Protein AF-U6DU10-F1 (afdb_monomer_lite)

InterPro domains:
  IPR002738 RNase P subunit p30 [PF01876] (9-139)
  IPR002738 RNase P subunit p30 [PTHR13031] (4-139)
  IPR016195 Polymerase/histidinol phosphatase-like [SSF89550] (9-139)

Sequence (139 aa):
PIVQGKSRPIKVLTRLTIIVSDPSHCNVLRATSSRVRLYDIVAVFPKTEKLFHVACTHLDVDLVCITVTEKLPFYFKRPPINVAIDRGVGFELIYSPAIKDSTMRRYTISNALNLMQVCKGKNVILSSAAERPLEIRGP

Structure (mmCIF, N/CA/C/O backbone):
data_AF-U6DU10-F1
#
_entry.id   AF-U6DU10-F1
#
loop_
_atom_site.group_PDB
_atom_site.id
_atom_site.type_symbol
_atom_site.label_atom_id
_atom_site.label_alt_id
_atom_site.label_comp_id
_atom_site.label_asym_id
_atom_site.label_entity_id
_atom_site.label_seq_id
_atom_site.pdbx_PDB_ins_code
_atom_site.Cartn_x
_atom_site.Cartn_y
_atom_site.Cartn_z
_atom_site.occupancy
_atom_site.B_iso_or_equiv
_atom_site.auth_seq_id
_atom_site.auth_comp_id
_atom_site.auth_asym_id
_atom_site.auth_atom_id
_atom_site.pdbx_PDB_model_num
ATOM 1 N N . PRO A 1 1 ? -19.449 5.323 19.551 1.00 47.12 1 PRO A N 1
ATOM 2 C CA . PRO A 1 1 ? -19.639 6.595 18.811 1.00 47.12 1 PRO A CA 1
ATOM 3 C C . PRO A 1 1 ? -20.920 6.542 17.968 1.00 47.12 1 PRO A C 1
ATOM 5 O O . PRO A 1 1 ? -21.045 5.678 17.106 1.00 47.12 1 PRO A O 1
ATOM 8 N N . ILE A 1 2 ? -21.887 7.406 18.275 1.00 41.00 2 ILE A N 1
ATOM 9 C CA . ILE A 1 2 ? -23.155 7.507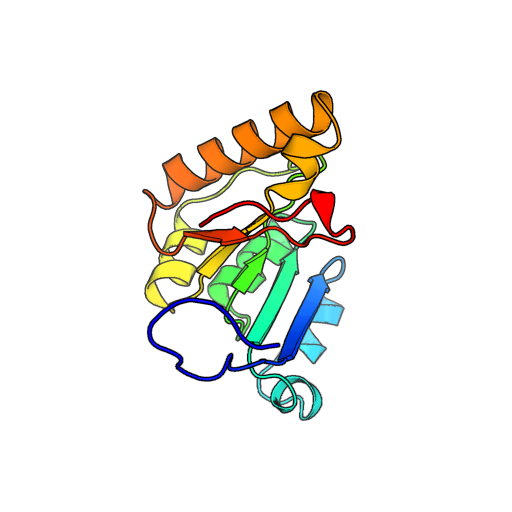 17.541 1.00 41.00 2 ILE A CA 1
ATOM 10 C C . ILE A 1 2 ? -22.892 8.383 16.310 1.00 41.00 2 ILE A C 1
ATOM 12 O O . ILE A 1 2 ? -22.471 9.527 16.458 1.00 41.00 2 ILE A O 1
ATOM 16 N N . VAL A 1 3 ? -23.081 7.836 15.109 1.00 55.75 3 VAL A N 1
ATOM 17 C CA . VAL A 1 3 ? -22.867 8.543 13.834 1.00 55.75 3 VAL A CA 1
ATOM 18 C C . VAL A 1 3 ? -24.231 8.916 13.254 1.00 55.75 3 VAL A C 1
ATOM 20 O O . VAL A 1 3 ? -25.140 8.088 13.238 1.00 55.75 3 VAL A O 1
ATOM 23 N N . GLN A 1 4 ? -24.400 10.163 12.806 1.00 52.84 4 GLN A N 1
ATOM 24 C CA . GLN A 1 4 ? -25.628 10.620 12.148 1.00 52.84 4 GLN A CA 1
ATOM 25 C C . GLN A 1 4 ? -25.781 9.957 10.765 1.00 52.84 4 GLN A C 1
ATOM 27 O O . GLN A 1 4 ? -24.915 10.097 9.907 1.00 52.84 4 GLN A O 1
ATOM 32 N N . GLY A 1 5 ? -26.897 9.247 10.558 1.00 64.62 5 GLY A N 1
ATOM 33 C CA . GLY A 1 5 ? -27.242 8.508 9.331 1.00 64.62 5 GLY A CA 1
ATOM 34 C C . GLY A 1 5 ? -27.605 7.049 9.637 1.00 64.62 5 GLY A C 1
ATOM 35 O O . GLY A 1 5 ? -27.014 6.479 10.544 1.00 64.62 5 GLY A O 1
ATOM 36 N N . LYS A 1 6 ? -28.608 6.471 8.937 1.00 59.56 6 LYS A N 1
ATOM 37 C CA . LYS A 1 6 ? -29.248 5.150 9.203 1.00 59.56 6 LYS A CA 1
ATOM 38 C C . LYS A 1 6 ? -28.285 4.152 9.879 1.00 59.56 6 LYS A C 1
ATOM 40 O O . LYS A 1 6 ? -27.467 3.512 9.222 1.00 59.56 6 LYS A O 1
ATOM 45 N N . SER A 1 7 ? -28.392 4.090 11.210 1.00 64.38 7 SER A N 1
ATOM 46 C CA . SER A 1 7 ? -27.330 3.672 12.133 1.00 64.38 7 SER A CA 1
ATOM 47 C C . SER A 1 7 ? -27.120 2.160 12.118 1.00 64.38 7 SER A C 1
ATOM 49 O O . SER A 1 7 ? -27.701 1.421 12.912 1.00 64.38 7 SER A O 1
ATOM 51 N N . ARG A 1 8 ? -26.289 1.677 11.191 1.00 79.31 8 ARG A N 1
ATOM 52 C CA . ARG A 1 8 ? -25.606 0.398 11.393 1.00 79.31 8 ARG A CA 1
ATOM 53 C C . ARG A 1 8 ? -24.418 0.651 12.327 1.00 79.31 8 ARG A C 1
ATOM 55 O O . ARG A 1 8 ? -23.704 1.633 12.121 1.00 79.31 8 ARG A O 1
ATOM 62 N N . PRO A 1 9 ? -24.195 -0.197 13.344 1.00 86.44 9 PRO A N 1
ATOM 63 C CA . PRO A 1 9 ? -23.038 -0.050 14.215 1.00 86.44 9 PRO A CA 1
ATOM 64 C C . PRO A 1 9 ? -21.746 -0.133 13.391 1.00 86.44 9 PRO A C 1
ATOM 66 O O . PRO A 1 9 ? -21.646 -0.931 12.456 1.00 86.44 9 PRO A O 1
ATOM 69 N N . ILE A 1 10 ? -20.755 0.691 13.741 1.00 88.00 10 ILE A N 1
ATOM 70 C CA . ILE A 1 10 ? -19.432 0.646 13.111 1.00 88.00 10 ILE A CA 1
ATOM 71 C C . ILE A 1 10 ? -18.801 -0.710 13.437 1.00 88.00 10 ILE A C 1
ATOM 73 O O . ILE A 1 10 ? -18.569 -1.018 14.607 1.00 88.00 10 ILE A O 1
ATOM 77 N N . LYS A 1 11 ? -18.493 -1.505 12.408 1.00 91.75 11 LYS A N 1
ATOM 78 C CA . LYS A 1 11 ? -17.714 -2.734 12.570 1.00 91.75 11 LYS A CA 1
ATOM 79 C C . LYS A 1 11 ? -16.231 -2.371 12.614 1.00 91.75 11 LYS A C 1
ATOM 81 O O . LYS A 1 11 ? -15.641 -2.049 11.587 1.00 91.75 11 LYS A O 1
ATOM 86 N N . VAL A 1 12 ? -15.651 -2.398 13.809 1.00 92.88 12 VAL A N 1
ATOM 87 C CA . VAL A 1 12 ? -14.210 -2.204 14.002 1.00 92.88 12 VAL A CA 1
ATOM 88 C C . VAL A 1 12 ? -13.509 -3.530 13.715 1.00 92.88 12 VAL A C 1
ATOM 90 O O . VAL A 1 12 ? -13.843 -4.540 14.329 1.00 92.88 12 VAL A O 1
ATOM 93 N N . LEU A 1 13 ? -12.578 -3.520 12.764 1.00 94.81 13 LEU A N 1
ATOM 94 C CA . LEU A 1 13 ? -11.762 -4.672 12.379 1.00 94.81 13 LEU A CA 1
ATOM 95 C C . LEU A 1 13 ? -10.307 -4.448 12.781 1.00 94.81 13 LEU A C 1
ATOM 97 O O . LEU A 1 13 ? -9.852 -3.309 12.915 1.00 94.81 13 LEU A O 1
ATOM 101 N N . THR A 1 14 ? -9.574 -5.542 12.930 1.00 94.31 14 THR A N 1
ATOM 102 C CA . THR A 1 14 ? -8.148 -5.542 13.241 1.00 94.31 14 THR A CA 1
ATOM 103 C C . THR A 1 14 ? -7.328 -5.807 11.987 1.00 94.31 14 THR A C 1
ATOM 105 O O . THR A 1 14 ? -7.622 -6.701 11.196 1.00 94.31 14 THR A O 1
ATOM 108 N N . ARG A 1 15 ? -6.274 -5.016 11.791 1.00 92.81 15 ARG A N 1
ATOM 109 C CA . ARG A 1 15 ? -5.403 -5.120 10.623 1.00 92.81 15 ARG A CA 1
ATOM 110 C C . ARG A 1 15 ? -3.946 -5.211 11.046 1.00 92.81 15 ARG A C 1
ATOM 112 O O . ARG A 1 15 ? -3.497 -4.418 11.871 1.00 92.81 15 ARG A O 1
ATOM 119 N N . LEU A 1 16 ? -3.207 -6.115 10.412 1.00 91.44 16 LEU A N 1
ATOM 120 C CA . LEU A 1 16 ? -1.756 -6.217 10.526 1.00 91.44 16 LEU A CA 1
ATOM 121 C C . LEU A 1 16 ? -1.100 -5.689 9.251 1.00 91.44 16 LEU A C 1
ATOM 123 O O . LEU A 1 16 ? -1.402 -6.173 8.167 1.00 91.44 16 LEU A O 1
ATOM 127 N N . THR A 1 17 ? -0.174 -4.738 9.375 1.00 91.62 17 THR A N 1
ATOM 128 C CA . THR A 1 17 ? 0.672 -4.293 8.257 1.00 91.62 17 THR A CA 1
ATOM 129 C C . THR A 1 17 ? 2.127 -4.614 8.568 1.00 91.62 17 THR A C 1
ATOM 131 O O . THR A 1 17 ? 2.674 -4.089 9.536 1.00 91.62 17 THR A O 1
ATOM 134 N N . ILE A 1 18 ? 2.768 -5.457 7.755 1.00 89.94 18 ILE A N 1
ATOM 135 C CA . ILE A 1 18 ? 4.172 -5.843 7.954 1.00 89.94 18 ILE A CA 1
ATOM 136 C C . ILE A 1 18 ? 5.072 -5.111 6.964 1.00 89.94 18 ILE A C 1
ATOM 138 O O . ILE A 1 18 ? 4.865 -5.179 5.753 1.00 89.94 18 ILE A O 1
ATOM 142 N N . ILE A 1 19 ? 6.114 -4.453 7.472 1.00 90.44 19 ILE A N 1
ATOM 143 C CA . ILE A 1 19 ? 7.161 -3.862 6.635 1.00 90.44 19 ILE A CA 1
ATOM 144 C C . ILE A 1 19 ? 8.134 -4.965 6.216 1.00 90.44 19 ILE A C 1
ATOM 146 O O . ILE A 1 19 ? 8.822 -5.578 7.038 1.00 90.44 19 ILE A O 1
ATOM 150 N N . VAL A 1 20 ? 8.184 -5.225 4.913 1.00 89.00 20 VAL A N 1
ATOM 151 C CA . VAL A 1 20 ? 9.017 -6.273 4.328 1.00 89.00 20 VAL A CA 1
ATOM 152 C C . VAL A 1 20 ? 10.232 -5.608 3.692 1.00 89.00 20 VAL A C 1
ATOM 154 O O . VAL A 1 20 ? 10.168 -5.073 2.581 1.00 89.00 20 VAL A O 1
ATOM 157 N N . SER A 1 21 ? 11.336 -5.630 4.438 1.00 87.44 21 SER A N 1
ATOM 158 C CA . SER A 1 21 ? 12.652 -5.150 3.995 1.00 87.44 21 SER A CA 1
ATOM 159 C C . SER A 1 21 ? 13.595 -6.300 3.642 1.00 87.44 21 SER A C 1
ATOM 161 O O . SER A 1 21 ? 14.437 -6.139 2.763 1.00 87.44 21 SER A O 1
ATOM 163 N N . ASP A 1 22 ? 13.419 -7.459 4.282 1.00 85.06 22 ASP A N 1
ATOM 164 C CA . ASP A 1 22 ? 14.223 -8.661 4.075 1.00 85.06 22 ASP A CA 1
ATOM 165 C C . ASP A 1 22 ? 13.328 -9.860 3.693 1.00 85.06 22 ASP A C 1
ATOM 167 O O . ASP A 1 22 ? 12.223 -9.990 4.234 1.00 85.06 22 ASP A O 1
ATOM 171 N N . PRO A 1 23 ? 13.765 -10.755 2.785 1.00 83.06 23 PRO A N 1
ATOM 172 C CA . PRO A 1 23 ? 13.006 -11.950 2.415 1.00 83.06 23 PRO A CA 1
ATOM 173 C C . PRO A 1 23 ? 12.675 -12.885 3.585 1.00 83.06 23 PRO A C 1
ATOM 175 O O . PRO A 1 23 ? 11.683 -13.608 3.518 1.00 83.06 23 PRO A O 1
ATOM 178 N N . SER A 1 24 ? 13.453 -12.882 4.668 1.00 81.88 24 SER A N 1
ATOM 179 C CA . SER A 1 24 ? 13.167 -13.681 5.865 1.00 81.88 24 SER A CA 1
ATOM 180 C C . SER A 1 24 ? 11.837 -13.302 6.526 1.00 81.88 24 SER A C 1
ATOM 182 O O . SER A 1 24 ? 11.151 -14.181 7.052 1.00 81.88 24 SER A O 1
ATOM 184 N N . HIS A 1 25 ? 11.402 -12.037 6.422 1.00 80.75 25 HIS A N 1
ATOM 185 C CA . HIS A 1 25 ? 10.112 -11.577 6.954 1.00 80.75 25 HIS A CA 1
ATOM 186 C C . HIS A 1 25 ? 8.930 -12.266 6.252 1.00 80.75 25 HIS A C 1
ATOM 188 O O . HIS A 1 25 ? 7.894 -12.514 6.870 1.00 80.75 25 HIS A O 1
ATOM 194 N N . CYS A 1 26 ? 9.096 -12.652 4.982 1.00 79.19 26 CYS A N 1
ATOM 195 C CA . CYS A 1 26 ? 8.086 -13.378 4.212 1.00 79.19 26 CYS A CA 1
ATOM 196 C C . CYS A 1 26 ? 7.765 -14.757 4.807 1.00 79.19 26 CYS A C 1
ATOM 198 O O . CYS A 1 26 ? 6.657 -15.254 4.623 1.00 79.19 26 CYS A O 1
ATOM 200 N N . ASN A 1 27 ? 8.696 -15.376 5.545 1.00 75.81 27 ASN A N 1
ATOM 201 C CA . ASN A 1 27 ? 8.459 -16.679 6.175 1.00 75.81 27 ASN A CA 1
ATOM 202 C C . ASN A 1 27 ? 7.385 -16.601 7.270 1.00 75.81 27 ASN A C 1
ATOM 204 O O . ASN A 1 27 ? 6.635 -17.556 7.456 1.00 75.81 27 ASN A O 1
ATOM 208 N N . VAL A 1 28 ? 7.279 -15.458 7.958 1.00 71.31 28 VAL A N 1
ATOM 209 C CA . VAL A 1 28 ? 6.259 -15.212 8.992 1.00 71.31 28 VAL A CA 1
ATOM 210 C C . VAL A 1 28 ? 4.872 -15.028 8.370 1.00 71.31 28 VAL A C 1
ATOM 212 O O . VAL A 1 28 ? 3.869 -15.335 9.004 1.00 71.31 28 VAL A O 1
ATOM 215 N N . LEU A 1 29 ? 4.813 -14.565 7.121 1.00 70.94 29 LEU A N 1
ATOM 216 C CA . LEU A 1 29 ? 3.582 -14.251 6.392 1.00 70.94 29 LEU A CA 1
ATOM 217 C C . LEU A 1 29 ? 2.966 -15.446 5.656 1.00 70.94 29 LEU A C 1
ATOM 219 O O . LEU A 1 29 ? 1.906 -15.308 5.057 1.00 70.94 29 LEU A O 1
ATOM 223 N N . ARG A 1 30 ? 3.604 -16.621 5.679 1.00 69.44 30 ARG A N 1
ATOM 224 C CA . ARG A 1 30 ? 3.008 -17.826 5.087 1.00 69.44 30 ARG A CA 1
ATOM 225 C C . ARG A 1 30 ? 1.782 -18.255 5.894 1.00 69.44 30 ARG A C 1
ATOM 227 O O . ARG A 1 30 ? 1.826 -18.228 7.123 1.00 69.44 30 ARG A O 1
ATOM 234 N N . ALA A 1 31 ? 0.743 -18.742 5.210 1.00 60.44 31 ALA A N 1
ATOM 235 C CA . ALA A 1 31 ? -0.534 -19.190 5.789 1.00 60.44 31 ALA A CA 1
ATOM 236 C C . ALA A 1 31 ? -0.431 -20.227 6.934 1.00 60.44 31 ALA A C 1
ATOM 238 O O . ALA A 1 31 ? -1.406 -20.481 7.650 1.00 60.44 31 ALA A O 1
ATOM 239 N N . THR A 1 32 ? 0.746 -20.829 7.120 1.00 59.28 32 THR A N 1
ATOM 240 C CA . THR A 1 32 ? 1.083 -21.746 8.215 1.00 59.28 32 THR A CA 1
ATOM 241 C C . THR A 1 32 ? 1.381 -21.051 9.545 1.00 59.28 32 THR A C 1
ATOM 243 O O . THR A 1 32 ? 1.498 -21.733 10.561 1.00 59.28 32 THR A O 1
ATOM 246 N N . SER A 1 33 ? 1.530 -19.723 9.589 1.00 66.62 33 SER A N 1
ATOM 247 C CA . SER A 1 33 ? 1.804 -19.018 10.841 1.00 66.62 33 SER A CA 1
ATOM 248 C C . SER A 1 33 ? 0.511 -18.755 11.625 1.00 66.62 33 SER A C 1
ATOM 250 O O . SER A 1 33 ? -0.426 -18.094 11.178 1.00 66.62 33 SER A O 1
ATOM 252 N N . SER A 1 34 ? 0.456 -19.266 12.855 1.00 71.81 34 SER A N 1
ATOM 253 C CA . SER A 1 34 ? -0.694 -19.097 13.757 1.00 71.81 34 SER A CA 1
ATOM 254 C C . SER A 1 34 ? -0.975 -17.635 14.125 1.00 71.81 34 SER A C 1
ATOM 256 O O . SER A 1 34 ? -2.099 -17.294 14.478 1.00 71.81 34 SER A O 1
ATOM 258 N N . ARG A 1 35 ? 0.033 -16.760 14.020 1.00 74.75 35 ARG A N 1
ATOM 259 C CA . ARG A 1 35 ? -0.050 -15.345 14.415 1.00 74.75 35 ARG A CA 1
ATOM 260 C C . ARG A 1 35 ? -0.816 -14.478 13.420 1.00 74.75 35 ARG A C 1
ATOM 262 O O . ARG A 1 35 ? -1.464 -13.526 13.835 1.00 74.75 35 ARG A O 1
ATOM 269 N N . VAL A 1 36 ? -0.752 -14.796 12.127 1.00 78.81 36 VAL A N 1
ATOM 270 C CA . VAL A 1 36 ? -1.412 -13.999 11.079 1.00 78.81 36 VAL A CA 1
ATOM 271 C C . VAL A 1 36 ? -2.931 -14.194 11.115 1.00 78.81 36 VAL A C 1
ATOM 273 O O . VAL A 1 36 ? -3.674 -13.252 10.868 1.00 78.81 36 VAL A O 1
ATOM 276 N N . ARG A 1 37 ? -3.399 -15.370 11.560 1.00 78.44 37 ARG A N 1
ATOM 277 C CA . ARG A 1 37 ? -4.828 -15.699 11.724 1.00 78.44 37 ARG A CA 1
ATOM 278 C C . ARG A 1 37 ? -5.548 -14.922 12.835 1.00 78.44 37 ARG A C 1
ATOM 280 O O . ARG A 1 37 ? -6.753 -15.084 12.984 1.00 78.44 37 ARG A O 1
ATOM 287 N N . LEU A 1 38 ? -4.828 -14.133 13.634 1.00 86.94 38 LEU A N 1
ATOM 288 C CA . LEU A 1 38 ? -5.412 -13.311 14.700 1.00 86.94 38 LEU A CA 1
ATOM 289 C C . LEU A 1 38 ? -5.994 -11.984 14.189 1.00 86.94 38 LEU A C 1
ATOM 291 O O . LEU A 1 38 ? -6.686 -11.310 14.946 1.00 86.94 38 LEU A O 1
ATOM 295 N N . TYR A 1 39 ? -5.688 -11.600 12.949 1.00 90.56 39 TYR A N 1
ATOM 296 C CA . TYR A 1 39 ? -6.104 -10.334 12.352 1.00 90.56 39 TYR A CA 1
ATOM 297 C C . TYR A 1 39 ? -7.123 -10.574 11.239 1.00 90.56 39 TYR A C 1
ATOM 299 O O . TYR A 1 39 ? -7.046 -11.577 10.534 1.00 90.56 39 TYR A O 1
ATOM 307 N N . ASP A 1 40 ? -8.052 -9.635 11.059 1.00 92.06 40 ASP A N 1
ATOM 308 C CA . ASP A 1 40 ? -9.081 -9.721 10.014 1.00 92.06 40 ASP A CA 1
ATOM 309 C C . ASP A 1 40 ? -8.528 -9.394 8.620 1.00 92.06 40 ASP A C 1
ATOM 311 O O . ASP A 1 40 ? -9.051 -9.880 7.621 1.00 92.06 40 ASP A O 1
ATOM 315 N N . ILE A 1 41 ? -7.511 -8.526 8.553 1.00 92.50 41 ILE A N 1
ATOM 316 C CA . ILE A 1 41 ? -6.892 -8.062 7.305 1.00 92.50 41 ILE A CA 1
ATOM 317 C C . ILE A 1 41 ? -5.372 -8.092 7.446 1.00 92.50 41 ILE A C 1
ATOM 319 O O . ILE A 1 41 ? -4.808 -7.534 8.396 1.00 92.50 41 ILE A O 1
ATOM 323 N N . VAL A 1 42 ? -4.702 -8.668 6.453 1.00 92.31 42 VAL A N 1
ATOM 324 C CA . VAL A 1 42 ? -3.246 -8.772 6.379 1.00 92.31 42 VAL A CA 1
ATOM 325 C C . VAL A 1 42 ? -2.731 -7.925 5.225 1.00 92.31 42 VAL A C 1
ATOM 327 O O . VAL A 1 42 ? -3.052 -8.142 4.058 1.00 92.31 42 VAL A O 1
ATOM 330 N N . ALA A 1 43 ? -1.891 -6.953 5.556 1.00 93.12 43 ALA A N 1
ATOM 331 C CA . ALA A 1 43 ? -1.266 -6.054 4.609 1.00 93.12 43 ALA A CA 1
ATOM 332 C C . ALA A 1 43 ? 0.262 -6.141 4.671 1.00 93.12 43 ALA A C 1
ATOM 334 O O . ALA A 1 43 ? 0.858 -6.394 5.722 1.00 93.12 43 ALA A O 1
ATOM 335 N N . VAL A 1 44 ? 0.916 -5.866 3.547 1.00 93.19 44 VAL A N 1
ATOM 336 C CA . VAL A 1 44 ? 2.380 -5.815 3.461 1.00 93.19 44 VAL A CA 1
ATOM 337 C C . VAL A 1 44 ? 2.861 -4.523 2.836 1.00 93.19 44 VAL A C 1
ATOM 339 O O . VAL A 1 44 ? 2.276 -4.018 1.885 1.00 93.19 44 VAL A O 1
ATOM 342 N N . PHE A 1 45 ? 3.972 -4.013 3.352 1.00 92.19 45 PHE A N 1
ATOM 343 C CA . PHE A 1 45 ? 4.654 -2.829 2.851 1.00 92.19 45 PHE A CA 1
ATOM 344 C C . PHE A 1 45 ? 6.038 -3.238 2.313 1.00 92.19 45 PHE A C 1
ATOM 346 O O . PHE A 1 45 ? 7.006 -3.291 3.081 1.00 92.19 45 PHE A O 1
ATOM 353 N N . PRO A 1 46 ? 6.152 -3.602 1.022 1.00 91.88 46 PRO A N 1
ATOM 354 C CA . PRO A 1 46 ? 7.415 -4.025 0.423 1.00 91.88 46 PRO A CA 1
ATOM 355 C C . PRO A 1 46 ? 8.322 -2.827 0.111 1.00 91.88 46 PRO A C 1
ATOM 357 O O . PRO A 1 46 ? 7.903 -1.860 -0.524 1.00 91.88 46 PRO A O 1
ATOM 360 N N . LYS A 1 47 ? 9.598 -2.910 0.507 1.00 88.75 47 LYS A N 1
ATOM 361 C CA . LYS A 1 47 ? 10.598 -1.857 0.242 1.00 88.75 47 LYS A CA 1
ATOM 362 C C . LYS A 1 47 ? 11.386 -2.033 -1.060 1.00 88.75 47 LYS A C 1
ATOM 364 O O . LYS A 1 47 ? 11.985 -1.074 -1.539 1.00 88.75 47 LYS A O 1
ATOM 369 N N . THR A 1 48 ? 11.395 -3.229 -1.647 1.00 89.62 48 THR A N 1
ATOM 370 C CA . THR A 1 48 ? 12.185 -3.539 -2.852 1.00 89.62 48 THR A CA 1
ATOM 371 C C . THR A 1 48 ? 11.329 -4.165 -3.947 1.00 89.62 48 THR A C 1
ATOM 373 O O . THR A 1 48 ? 10.302 -4.783 -3.670 1.00 89.62 48 THR A O 1
ATOM 376 N N . GLU A 1 49 ? 11.783 -4.067 -5.199 1.00 90.50 49 GLU A N 1
ATOM 377 C CA . GLU A 1 49 ? 11.086 -4.650 -6.355 1.00 90.50 49 GLU A CA 1
ATOM 378 C C . GLU A 1 49 ? 10.912 -6.170 -6.224 1.00 90.50 49 GLU A C 1
ATOM 380 O O . GLU A 1 49 ? 9.847 -6.714 -6.515 1.00 90.50 49 GLU A O 1
ATOM 385 N N . LYS A 1 50 ? 11.951 -6.862 -5.737 1.00 90.94 50 LYS A N 1
ATOM 386 C CA . LYS A 1 50 ? 11.922 -8.315 -5.527 1.00 90.94 50 LYS A CA 1
ATOM 387 C C . LYS A 1 50 ? 10.849 -8.700 -4.509 1.00 90.94 50 LYS A C 1
ATOM 389 O O . LYS A 1 50 ? 10.090 -9.636 -4.741 1.00 90.94 50 LYS A O 1
ATOM 394 N N . LEU A 1 51 ? 10.759 -7.958 -3.406 1.00 91.00 51 LEU A N 1
ATOM 395 C CA . LEU A 1 51 ? 9.764 -8.206 -2.363 1.00 91.00 51 LEU A CA 1
ATOM 396 C C . LEU A 1 51 ? 8.356 -7.829 -2.824 1.00 91.00 51 LEU A C 1
ATOM 398 O O . LEU A 1 51 ? 7.412 -8.541 -2.503 1.00 91.00 51 LEU A O 1
ATOM 402 N N . PHE A 1 52 ? 8.213 -6.777 -3.633 1.00 92.94 52 PHE A N 1
ATOM 403 C CA . PHE A 1 52 ? 6.939 -6.427 -4.259 1.00 92.94 52 PHE A CA 1
ATOM 404 C C . PHE A 1 52 ? 6.443 -7.544 -5.188 1.00 92.94 52 PHE A C 1
ATOM 406 O O . PHE A 1 52 ? 5.281 -7.940 -5.113 1.00 92.94 52 PHE A O 1
ATOM 413 N N . HIS A 1 53 ? 7.329 -8.112 -6.012 1.00 92.81 53 HIS A N 1
ATOM 414 C CA . HIS A 1 53 ? 6.994 -9.255 -6.859 1.00 92.81 53 HIS A CA 1
ATOM 415 C C . HIS A 1 53 ? 6.519 -10.452 -6.027 1.00 92.81 53 HIS A C 1
ATOM 417 O O . HIS A 1 53 ? 5.467 -11.022 -6.312 1.00 92.81 53 HIS A O 1
ATOM 423 N N . VAL A 1 54 ? 7.265 -10.812 -4.978 1.00 92.44 54 VAL A N 1
ATOM 424 C CA . VAL A 1 54 ? 6.916 -11.919 -4.072 1.00 92.44 54 VAL A CA 1
ATOM 425 C C . VAL A 1 54 ? 5.585 -11.662 -3.361 1.00 92.44 54 VAL A C 1
ATOM 427 O O . VAL A 1 54 ? 4.764 -12.573 -3.276 1.00 92.44 54 VAL A O 1
ATOM 430 N N . ALA A 1 55 ? 5.324 -10.428 -2.924 1.00 92.50 55 ALA A N 1
ATOM 431 C CA . ALA A 1 55 ? 4.054 -10.049 -2.313 1.00 92.50 55 ALA A CA 1
ATOM 432 C C . ALA A 1 55 ? 2.863 -10.256 -3.254 1.00 92.50 55 ALA A C 1
ATOM 434 O O . ALA A 1 55 ? 1.842 -10.800 -2.850 1.00 92.50 55 ALA A O 1
ATOM 435 N N . CYS A 1 56 ? 3.022 -9.895 -4.526 1.00 93.44 56 CYS A N 1
ATOM 436 C CA . CYS A 1 56 ? 1.968 -10.043 -5.523 1.00 93.44 56 CYS A CA 1
ATOM 437 C C . CYS A 1 56 ? 1.717 -11.505 -5.936 1.00 93.44 56 CYS A C 1
ATOM 439 O O . CYS A 1 56 ? 0.586 -11.880 -6.241 1.00 93.44 56 CYS A O 1
ATOM 441 N N . THR A 1 57 ? 2.763 -12.335 -5.966 1.00 92.56 57 THR A N 1
ATOM 442 C CA . THR A 1 57 ? 2.721 -13.671 -6.595 1.00 92.56 57 THR A CA 1
ATOM 443 C C . THR A 1 57 ? 2.637 -14.833 -5.612 1.00 92.56 57 THR A C 1
ATOM 445 O O . THR A 1 57 ? 1.973 -15.820 -5.912 1.00 92.56 57 THR A O 1
ATOM 448 N N . HIS 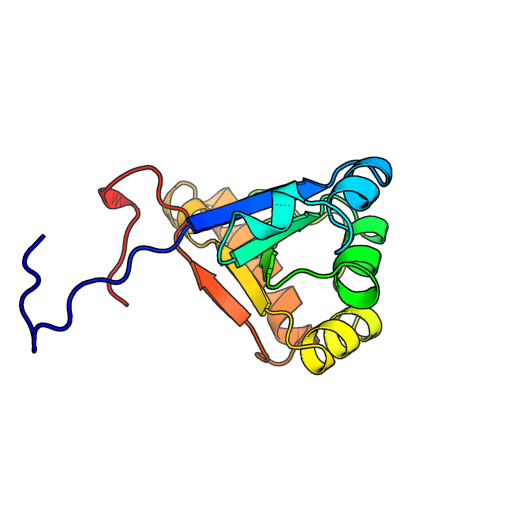A 1 58 ? 3.292 -14.733 -4.454 1.00 88.94 58 HIS A N 1
ATOM 449 C CA . HIS A 1 58 ? 3.516 -15.874 -3.562 1.00 88.94 58 HIS A CA 1
ATOM 450 C C . HIS A 1 58 ? 3.016 -15.671 -2.132 1.00 88.94 58 HIS A C 1
ATOM 452 O O . HIS A 1 58 ? 2.782 -16.660 -1.447 1.00 88.94 58 HIS A O 1
ATOM 458 N N . LEU A 1 59 ? 2.893 -14.430 -1.648 1.00 88.00 59 LEU A N 1
ATOM 459 C CA . LEU A 1 59 ? 2.404 -14.183 -0.287 1.00 88.00 59 LEU A CA 1
ATOM 460 C C . LEU A 1 59 ? 0.882 -14.235 -0.223 1.00 88.00 59 LEU A C 1
ATOM 462 O O . LEU A 1 59 ? 0.209 -13.724 -1.119 1.00 88.00 59 LEU A O 1
ATOM 466 N N . ASP A 1 60 ? 0.362 -14.809 0.858 1.00 88.06 60 ASP A N 1
ATOM 467 C CA . ASP A 1 60 ? -1.065 -14.841 1.181 1.00 88.06 60 ASP A CA 1
ATOM 468 C C . ASP A 1 60 ? -1.419 -13.586 1.984 1.00 88.06 60 ASP A C 1
ATOM 470 O O . ASP A 1 60 ? -1.347 -13.563 3.212 1.00 88.06 60 ASP A O 1
ATOM 474 N N . VAL A 1 61 ? -1.700 -12.501 1.264 1.00 91.44 61 VAL A N 1
ATOM 475 C CA . VAL A 1 61 ? -1.982 -11.172 1.821 1.00 91.44 61 VAL A CA 1
ATOM 476 C C . VAL A 1 61 ? -3.201 -10.579 1.133 1.00 91.44 61 VAL A C 1
ATOM 478 O O . VAL A 1 61 ? -3.410 -10.811 -0.055 1.00 91.44 61 VAL A O 1
ATOM 481 N N . ASP A 1 62 ? -3.969 -9.774 1.858 1.00 93.00 62 ASP A N 1
ATOM 482 C CA . ASP A 1 62 ? -5.148 -9.100 1.312 1.00 93.00 62 ASP A CA 1
ATOM 483 C C . ASP A 1 62 ? -4.761 -7.797 0.612 1.00 93.00 62 ASP A C 1
ATOM 485 O O . ASP A 1 62 ? -5.326 -7.439 -0.421 1.00 93.00 62 ASP A O 1
ATOM 489 N N . LEU A 1 63 ? -3.787 -7.075 1.180 1.00 94.88 63 LEU A N 1
ATOM 490 C CA . LEU A 1 63 ? -3.395 -5.743 0.725 1.00 94.88 63 LEU A CA 1
ATOM 491 C C . LEU A 1 63 ? -1.881 -5.603 0.545 1.00 94.88 63 LEU A C 1
ATOM 493 O O . LEU A 1 63 ? -1.082 -5.993 1.397 1.00 94.88 63 LEU A O 1
ATOM 497 N N . VAL A 1 64 ? -1.481 -4.935 -0.532 1.00 94.94 64 VAL A N 1
ATOM 498 C CA . VAL A 1 64 ? -0.114 -4.459 -0.749 1.00 94.94 64 VAL A CA 1
ATOM 499 C C . VAL A 1 64 ? -0.112 -2.940 -0.649 1.00 94.94 64 VAL A C 1
ATOM 501 O O . VAL A 1 64 ? -0.674 -2.238 -1.489 1.00 94.94 64 VAL A O 1
ATOM 504 N N . CYS A 1 65 ? 0.531 -2.426 0.392 1.00 93.69 65 CYS A N 1
ATOM 505 C CA . CYS A 1 65 ? 0.689 -1.001 0.629 1.00 93.69 65 CYS A CA 1
ATOM 506 C C . CYS A 1 65 ? 1.795 -0.438 -0.258 1.00 93.69 65 CYS A C 1
ATOM 508 O O . CYS A 1 65 ? 2.923 -0.935 -0.265 1.00 93.69 65 CYS A O 1
ATOM 510 N N . ILE A 1 66 ? 1.496 0.646 -0.964 1.00 89.50 66 ILE A N 1
ATOM 511 C CA . ILE A 1 66 ? 2.474 1.329 -1.803 1.00 89.50 66 ILE A CA 1
ATOM 512 C C . ILE A 1 66 ? 3.153 2.449 -1.019 1.00 89.50 66 ILE A C 1
ATOM 514 O O . ILE A 1 66 ? 2.493 3.275 -0.388 1.00 89.50 66 ILE A O 1
ATOM 518 N N . THR A 1 67 ? 4.486 2.514 -1.093 1.00 77.62 67 THR A N 1
ATOM 519 C CA . THR A 1 67 ? 5.230 3.647 -0.530 1.00 77.62 67 THR A CA 1
ATOM 520 C C . THR A 1 67 ? 4.941 4.929 -1.315 1.00 77.62 67 THR A C 1
ATOM 522 O O . THR A 1 67 ? 5.035 4.979 -2.543 1.00 77.62 67 THR A O 1
ATOM 525 N N . VAL A 1 68 ? 4.574 5.982 -0.592 1.00 73.56 68 VAL A N 1
ATOM 526 C CA . VAL A 1 68 ? 4.174 7.291 -1.144 1.00 73.56 68 VAL A CA 1
ATOM 527 C C . VAL A 1 68 ? 4.986 8.451 -0.559 1.00 73.56 68 VAL A C 1
ATOM 529 O O . VAL A 1 68 ? 4.865 9.587 -1.010 1.00 73.56 68 VAL A O 1
ATOM 532 N N . THR A 1 69 ? 5.819 8.176 0.447 1.00 76.50 69 THR A N 1
ATOM 533 C CA . THR A 1 69 ? 6.619 9.181 1.164 1.00 76.50 69 THR A CA 1
ATOM 534 C C . THR A 1 69 ? 7.925 9.514 0.453 1.00 76.50 69 THR A C 1
ATOM 536 O O . THR A 1 69 ? 8.494 10.578 0.671 1.00 76.50 69 THR A O 1
ATOM 539 N N . GLU A 1 70 ? 8.401 8.610 -0.399 1.00 79.44 70 GLU A N 1
ATOM 540 C CA . GLU A 1 70 ? 9.671 8.707 -1.108 1.00 79.44 70 GLU A CA 1
ATOM 541 C C . GLU A 1 70 ? 9.499 8.325 -2.580 1.00 79.44 70 GLU A C 1
ATOM 543 O O . GLU A 1 70 ? 8.520 7.675 -2.973 1.00 79.44 70 GLU A O 1
ATOM 548 N N . LYS A 1 71 ? 10.464 8.730 -3.411 1.00 78.38 71 LYS A N 1
ATOM 549 C CA . LYS A 1 71 ? 10.535 8.249 -4.788 1.00 78.38 71 LYS A CA 1
ATOM 550 C C . LYS A 1 71 ? 10.710 6.733 -4.748 1.00 78.38 71 LYS A C 1
ATOM 552 O O . LYS A 1 71 ? 11.679 6.243 -4.174 1.00 78.38 71 LYS A O 1
ATOM 557 N N . LEU A 1 72 ? 9.782 6.008 -5.369 1.00 80.44 72 LEU A N 1
ATOM 558 C CA . LEU A 1 72 ? 9.882 4.559 -5.491 1.00 80.44 72 LEU A CA 1
ATOM 559 C C . LEU A 1 72 ? 11.222 4.190 -6.152 1.00 80.44 72 LEU A C 1
ATOM 561 O O . LEU A 1 72 ? 11.522 4.705 -7.234 1.00 80.44 72 LEU A O 1
ATOM 565 N N . PRO A 1 73 ? 12.025 3.299 -5.543 1.00 78.25 73 PRO A N 1
ATOM 566 C CA . PRO A 1 73 ? 13.307 2.897 -6.114 1.00 78.25 73 PRO A CA 1
ATOM 567 C C . PRO A 1 73 ? 13.148 1.930 -7.300 1.00 78.25 73 PRO A C 1
ATOM 569 O O . PRO A 1 73 ? 14.143 1.472 -7.853 1.00 78.25 73 PRO A O 1
ATOM 572 N N . PHE A 1 74 ? 11.913 1.598 -7.688 1.00 83.44 74 PHE A N 1
ATOM 573 C CA . PHE A 1 74 ? 11.593 0.662 -8.761 1.00 83.44 74 PHE A CA 1
ATOM 574 C C . PHE A 1 74 ? 10.328 1.072 -9.519 1.00 83.44 74 PHE A C 1
ATOM 576 O O . PHE A 1 74 ? 9.525 1.875 -9.044 1.00 83.44 74 PHE A O 1
ATOM 583 N N . TYR A 1 75 ? 10.136 0.475 -10.695 1.00 86.12 75 TYR A N 1
ATOM 584 C CA . TYR A 1 75 ? 8.949 0.671 -11.524 1.00 86.12 75 TYR A CA 1
ATOM 585 C C . TYR A 1 75 ? 7.948 -0.470 -11.347 1.00 86.12 75 TYR A C 1
ATOM 587 O O . TYR A 1 75 ? 8.319 -1.628 -11.152 1.00 86.12 75 TYR A O 1
ATOM 595 N N . PHE A 1 76 ? 6.662 -0.154 -11.479 1.00 90.00 76 PHE A N 1
ATOM 596 C CA . PHE A 1 76 ? 5.605 -1.157 -11.472 1.00 90.00 76 PHE A CA 1
ATOM 597 C C . PHE A 1 76 ? 5.622 -1.979 -12.762 1.00 90.00 76 PHE A C 1
ATOM 599 O O . PHE A 1 76 ? 5.431 -1.460 -13.861 1.00 90.00 76 PHE A O 1
ATOM 606 N N . LYS A 1 77 ? 5.821 -3.291 -12.625 1.00 91.56 77 LYS A N 1
ATOM 607 C CA . LYS A 1 77 ? 5.747 -4.243 -13.736 1.00 91.56 77 LYS A CA 1
ATOM 608 C C . LYS A 1 77 ? 4.335 -4.816 -13.850 1.00 91.56 77 LYS A C 1
ATOM 610 O O . LYS A 1 77 ? 3.723 -5.178 -12.850 1.00 91.56 77 LYS A O 1
ATOM 615 N N . ARG A 1 78 ? 3.843 -4.954 -15.085 1.00 92.56 78 ARG A N 1
ATOM 616 C CA . ARG A 1 78 ? 2.512 -5.519 -15.383 1.00 92.56 78 ARG A CA 1
ATOM 617 C C . ARG A 1 78 ? 2.314 -6.960 -14.885 1.00 92.56 78 ARG A C 1
ATOM 619 O O . ARG A 1 78 ? 1.280 -7.198 -14.271 1.00 92.56 78 ARG A O 1
ATOM 626 N N . PRO A 1 79 ? 3.253 -7.908 -15.099 1.00 94.44 79 PRO A N 1
ATOM 627 C CA . PRO A 1 79 ? 3.032 -9.305 -14.723 1.00 94.44 79 PRO A CA 1
ATOM 628 C C . PRO A 1 79 ? 2.681 -9.532 -13.241 1.00 94.44 79 PRO A C 1
ATOM 630 O O . PRO A 1 79 ? 1.633 -10.124 -12.998 1.00 94.44 79 PRO A O 1
ATOM 633 N N . PRO A 1 80 ? 3.452 -9.036 -12.244 1.00 94.38 80 PRO A N 1
ATOM 634 C CA . PRO A 1 80 ? 3.099 -9.258 -10.841 1.00 94.38 80 PRO A CA 1
ATOM 635 C C . PRO A 1 80 ? 1.765 -8.604 -10.468 1.00 94.38 80 PRO A C 1
ATOM 637 O O . PRO A 1 80 ? 0.986 -9.194 -9.732 1.00 94.38 80 PRO A O 1
ATOM 640 N N . ILE A 1 81 ? 1.465 -7.420 -11.008 1.00 94.56 81 ILE A N 1
ATOM 641 C CA . ILE A 1 81 ? 0.219 -6.707 -10.703 1.00 94.56 81 ILE A CA 1
ATOM 642 C C . ILE A 1 81 ? -1.004 -7.453 -11.237 1.00 94.56 81 ILE A C 1
ATOM 644 O O . ILE A 1 81 ? -1.989 -7.572 -10.518 1.00 94.56 81 ILE A O 1
ATOM 648 N N . ASN A 1 82 ? -0.944 -7.994 -12.455 1.00 94.44 82 ASN A N 1
ATOM 649 C CA . ASN A 1 82 ? -2.046 -8.792 -12.993 1.00 94.44 82 ASN A CA 1
ATOM 650 C C . ASN A 1 82 ? -2.290 -10.045 -12.147 1.00 94.44 82 ASN A C 1
ATOM 652 O O . ASN A 1 82 ? -3.430 -10.313 -11.791 1.00 94.44 82 ASN A O 1
ATOM 656 N N . VAL A 1 83 ? -1.223 -10.745 -11.746 1.00 95.69 83 VAL A N 1
ATOM 657 C CA . VAL A 1 83 ? -1.340 -11.912 -10.859 1.00 95.69 83 VAL A CA 1
ATOM 658 C C . VAL A 1 83 ? -1.971 -11.525 -9.519 1.00 95.69 83 VAL A C 1
ATOM 660 O O . VAL A 1 83 ? -2.856 -12.223 -9.041 1.00 95.69 83 VAL A O 1
ATOM 663 N N . ALA A 1 84 ? -1.567 -10.400 -8.925 1.00 95.19 84 ALA A N 1
ATOM 664 C CA . ALA A 1 84 ? -2.175 -9.899 -7.694 1.00 95.19 84 ALA A CA 1
ATOM 665 C C . ALA A 1 84 ? -3.671 -9.588 -7.869 1.00 95.19 84 ALA A C 1
ATOM 667 O O . ALA A 1 84 ? -4.475 -9.975 -7.025 1.00 95.19 84 ALA A O 1
ATOM 668 N N . ILE A 1 85 ? -4.050 -8.940 -8.976 1.00 94.56 85 ILE A N 1
ATOM 669 C CA . ILE A 1 85 ? -5.450 -8.624 -9.292 1.00 94.56 85 ILE A CA 1
ATOM 670 C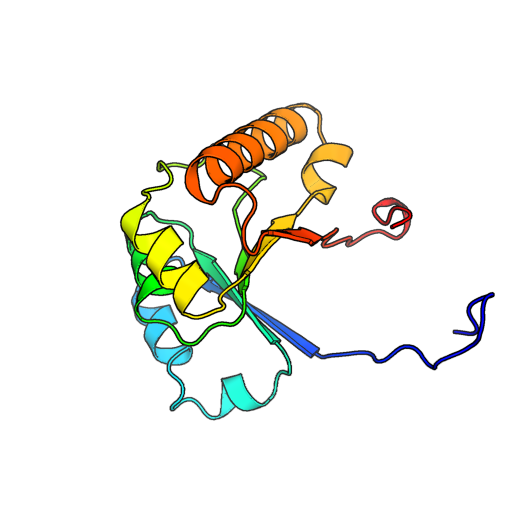 C . ILE A 1 85 ? -6.277 -9.904 -9.434 1.00 94.56 85 ILE A C 1
ATOM 672 O O . ILE A 1 85 ? -7.348 -9.993 -8.837 1.00 94.56 85 ILE A O 1
ATOM 676 N N . ASP A 1 86 ? -5.772 -10.894 -10.173 1.00 94.56 86 ASP A N 1
ATOM 677 C CA . ASP A 1 86 ? -6.455 -12.174 -10.394 1.00 94.56 86 ASP A CA 1
ATOM 678 C C . ASP A 1 86 ? -6.590 -12.978 -9.091 1.00 94.56 86 ASP A C 1
ATOM 680 O O . ASP A 1 86 ? -7.583 -13.672 -8.882 1.00 94.56 86 ASP A O 1
ATOM 684 N N . ARG A 1 87 ? -5.626 -12.833 -8.172 1.00 94.38 87 ARG A N 1
ATOM 685 C CA . ARG A 1 87 ? -5.673 -13.393 -6.810 1.00 94.38 87 ARG A CA 1
ATOM 686 C C . ARG A 1 87 ? -6.591 -12.619 -5.855 1.00 94.38 87 ARG A C 1
ATOM 688 O O . ARG A 1 87 ? -6.786 -13.064 -4.730 1.00 94.38 87 ARG A O 1
ATOM 695 N N . GLY A 1 88 ? -7.137 -11.474 -6.269 1.00 93.00 88 GLY A N 1
ATOM 696 C CA . GLY A 1 88 ? -7.988 -10.628 -5.429 1.00 93.00 88 GLY A CA 1
ATOM 697 C C . GLY A 1 88 ? -7.232 -9.742 -4.433 1.00 93.00 88 GLY A C 1
ATOM 698 O O . GLY A 1 88 ? -7.856 -9.165 -3.548 1.00 93.00 88 GLY A O 1
ATOM 699 N N . VAL A 1 89 ? -5.913 -9.597 -4.579 1.00 95.19 89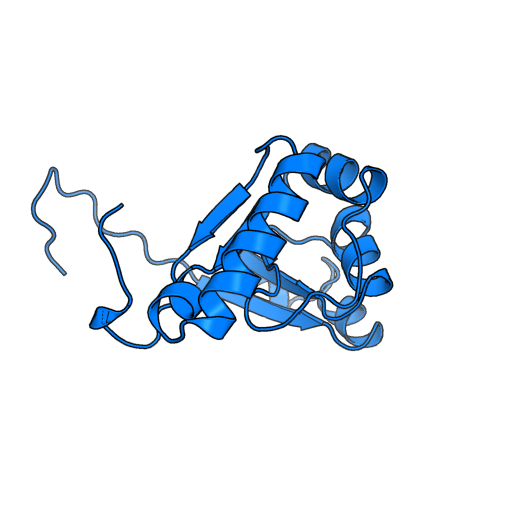 VAL A N 1
ATOM 700 C CA . VAL A 1 89 ? -5.095 -8.725 -3.726 1.00 95.19 89 VAL A CA 1
ATOM 701 C C . VAL A 1 89 ? -5.347 -7.260 -4.093 1.00 95.19 89 VAL A C 1
ATOM 703 O O . VAL A 1 89 ? -5.338 -6.886 -5.271 1.00 95.19 89 VAL A O 1
ATOM 706 N N . GLY A 1 90 ? -5.574 -6.424 -3.081 1.00 95.69 90 GLY A N 1
ATOM 707 C CA . GLY A 1 90 ? -5.768 -4.984 -3.229 1.00 95.69 90 GLY A CA 1
ATOM 708 C C . GLY A 1 90 ? -4.470 -4.189 -3.112 1.00 95.69 90 GLY A C 1
ATOM 709 O O . GLY A 1 90 ? -3.583 -4.522 -2.331 1.00 95.69 90 GLY A O 1
ATOM 710 N N . PHE A 1 91 ? -4.362 -3.092 -3.852 1.00 95.69 91 PHE A N 1
ATOM 711 C CA . PHE A 1 91 ? -3.281 -2.122 -3.712 1.00 95.69 91 PHE A CA 1
ATOM 712 C C . PHE A 1 91 ? -3.759 -0.936 -2.893 1.00 95.69 91 PHE A C 1
ATOM 714 O O . PHE A 1 91 ? -4.664 -0.214 -3.307 1.00 95.69 91 PHE A O 1
ATOM 721 N N . GLU A 1 92 ? -3.139 -0.712 -1.743 1.00 94.75 92 GLU A N 1
ATOM 722 C CA . GLU A 1 92 ? -3.479 0.413 -0.884 1.00 94.75 92 GLU A CA 1
ATOM 723 C C . GLU A 1 92 ? -2.571 1.617 -1.165 1.00 94.75 92 GLU A C 1
ATOM 725 O O . GLU A 1 92 ? -1.341 1.533 -1.078 1.00 94.75 92 GLU A O 1
ATOM 730 N N . LEU A 1 93 ? -3.200 2.757 -1.450 1.00 92.75 93 LEU A N 1
ATOM 731 C CA . LEU A 1 93 ? -2.574 4.068 -1.559 1.00 92.75 93 LEU A CA 1
ATOM 732 C C . LEU A 1 93 ? -2.942 4.916 -0.344 1.00 92.75 93 LEU A C 1
ATOM 734 O O . LEU A 1 93 ? -4.112 5.204 -0.097 1.00 92.75 93 LEU A O 1
ATOM 738 N N . ILE A 1 94 ? -1.924 5.359 0.387 1.00 92.69 94 ILE A N 1
ATOM 739 C CA . ILE A 1 94 ? -2.099 6.192 1.575 1.00 92.69 94 ILE A CA 1
ATOM 740 C C . ILE A 1 94 ? -2.020 7.667 1.170 1.00 92.69 94 ILE A C 1
ATOM 742 O O . ILE A 1 94 ? -1.009 8.104 0.626 1.00 92.69 94 ILE A O 1
ATOM 746 N N . TYR A 1 95 ? -3.054 8.463 1.449 1.00 92.12 95 TYR A N 1
ATOM 747 C CA . TYR A 1 95 ? -3.080 9.872 1.037 1.00 92.12 95 TYR A CA 1
ATOM 748 C C . TYR A 1 95 ? -2.506 10.846 2.077 1.00 92.12 95 TYR A C 1
ATOM 750 O O . TYR A 1 95 ? -2.151 11.966 1.709 1.00 92.12 95 TYR A O 1
ATOM 758 N N . SER A 1 96 ? -2.404 10.480 3.363 1.00 91.44 96 SER A N 1
ATOM 759 C CA . SER A 1 96 ? -1.986 11.432 4.415 1.00 91.44 96 SER A CA 1
ATOM 760 C C . SER A 1 96 ? -0.670 12.170 4.132 1.00 91.44 96 SER A C 1
ATOM 762 O O . SER A 1 96 ? -0.625 13.382 4.366 1.00 91.44 96 SER A O 1
ATOM 764 N N . PRO A 1 97 ? 0.387 11.530 3.585 1.00 89.31 97 PRO A N 1
ATOM 765 C CA . PRO A 1 97 ? 1.622 12.228 3.220 1.00 89.31 97 PRO A CA 1
ATOM 766 C C . PRO A 1 97 ? 1.405 13.391 2.242 1.00 89.31 97 PRO A C 1
ATOM 768 O O . PRO A 1 97 ? 2.084 14.410 2.347 1.00 89.31 97 PRO A O 1
ATOM 771 N N . ALA A 1 98 ? 0.409 13.302 1.355 1.00 90.19 98 ALA A N 1
ATOM 772 C CA . ALA A 1 98 ? 0.093 14.359 0.397 1.00 90.19 98 ALA A CA 1
ATOM 773 C C . ALA A 1 98 ? -0.497 15.626 1.038 1.00 90.19 98 ALA A C 1
ATOM 775 O O . ALA A 1 98 ? -0.450 16.709 0.443 1.00 90.19 98 ALA A O 1
ATOM 776 N N . ILE A 1 99 ? -1.056 15.512 2.243 1.00 90.25 99 ILE A N 1
ATOM 777 C CA . ILE A 1 99 ? -1.599 16.649 2.994 1.00 90.25 99 ILE A CA 1
ATOM 778 C C . ILE A 1 99 ? -0.516 17.265 3.885 1.00 90.25 99 ILE A C 1
ATOM 780 O O . ILE A 1 99 ? -0.498 18.482 4.045 1.00 90.25 99 ILE A O 1
ATOM 784 N N . LYS A 1 100 ? 0.389 16.439 4.428 1.00 88.06 100 LYS A N 1
ATOM 785 C CA . LYS A 1 100 ? 1.441 16.856 5.369 1.00 88.06 100 LYS A CA 1
ATOM 786 C C . LYS A 1 100 ? 2.496 17.753 4.725 1.00 88.06 100 LYS A C 1
ATOM 788 O O . LYS A 1 100 ? 2.847 18.774 5.303 1.00 88.06 100 LYS A O 1
ATOM 793 N N . ASP A 1 101 ? 3.000 17.369 3.554 1.00 89.50 101 ASP A N 1
ATOM 794 C CA . ASP A 1 101 ? 4.124 18.055 2.919 1.00 89.50 101 ASP A CA 1
ATOM 795 C C . ASP A 1 101 ? 3.972 18.137 1.391 1.00 89.50 101 ASP A C 1
ATOM 797 O O . ASP A 1 101 ? 3.465 17.228 0.728 1.00 89.50 101 ASP A O 1
ATOM 801 N N . SER A 1 102 ? 4.424 19.253 0.813 1.00 90.38 102 SER A N 1
ATOM 802 C CA . SER A 1 102 ? 4.306 19.516 -0.626 1.00 90.38 102 SER A CA 1
ATOM 803 C C . SER A 1 102 ? 5.215 18.625 -1.481 1.00 90.38 102 SER A C 1
ATOM 805 O O . SER A 1 102 ? 4.852 18.280 -2.608 1.00 90.38 102 SER A O 1
ATOM 807 N N . THR A 1 103 ? 6.362 18.199 -0.949 1.00 90.31 103 THR A N 1
ATOM 808 C CA . THR A 1 103 ? 7.277 17.272 -1.623 1.00 90.31 103 THR A CA 1
ATOM 809 C C . THR A 1 103 ? 6.700 15.862 -1.596 1.00 90.31 103 THR A C 1
ATOM 811 O O . THR A 1 103 ? 6.594 15.217 -2.641 1.00 90.31 103 THR A O 1
ATOM 814 N N . MET A 1 104 ? 6.209 15.419 -0.435 1.00 90.62 104 MET A N 1
ATOM 815 C CA . MET A 1 104 ? 5.506 14.137 -0.297 1.00 90.62 104 MET A CA 1
ATOM 816 C C . MET A 1 104 ? 4.247 14.064 -1.169 1.00 90.62 104 MET A C 1
ATOM 818 O O . MET A 1 104 ? 3.955 13.013 -1.740 1.00 90.62 104 MET A O 1
ATOM 822 N N . ARG A 1 105 ? 3.535 15.182 -1.361 1.00 92.25 105 ARG A N 1
ATOM 823 C CA . ARG A 1 105 ? 2.413 15.275 -2.311 1.00 92.25 105 ARG A CA 1
ATOM 824 C C . ARG A 1 105 ? 2.825 14.924 -3.734 1.00 92.25 105 ARG A C 1
ATOM 826 O O . ARG A 1 105 ? 2.123 14.155 -4.388 1.00 92.25 105 ARG A O 1
ATOM 833 N N . ARG A 1 106 ? 3.961 15.443 -4.209 1.00 92.12 106 ARG A N 1
ATOM 834 C CA . ARG A 1 106 ? 4.469 15.129 -5.556 1.00 92.12 106 ARG A CA 1
ATOM 835 C C . ARG A 1 106 ? 4.774 13.639 -5.698 1.00 92.12 106 ARG A C 1
ATOM 837 O O . ARG A 1 106 ? 4.381 13.044 -6.699 1.00 92.12 106 ARG A O 1
ATOM 844 N N . TYR A 1 107 ? 5.413 13.028 -4.698 1.00 91.62 107 TYR A N 1
ATOM 845 C CA . TYR A 1 107 ? 5.697 11.589 -4.715 1.00 91.62 107 TYR A CA 1
ATOM 846 C C . TYR A 1 107 ? 4.431 10.740 -4.648 1.00 91.62 107 TYR A C 1
ATOM 848 O O . TYR A 1 107 ? 4.290 9.814 -5.441 1.00 91.62 107 TYR A O 1
ATOM 856 N N . THR A 1 108 ? 3.479 11.101 -3.789 1.00 91.75 108 THR A N 1
ATOM 857 C CA . THR A 1 108 ? 2.198 10.393 -3.665 1.00 91.75 108 THR A CA 1
ATOM 858 C C . THR A 1 108 ? 1.453 10.379 -4.999 1.00 91.75 108 THR A C 1
ATOM 860 O O . THR A 1 108 ? 1.068 9.314 -5.474 1.00 91.75 108 THR A O 1
ATOM 863 N N . ILE A 1 109 ? 1.305 11.545 -5.642 1.00 92.06 109 ILE A N 1
ATOM 864 C CA . ILE A 1 109 ? 0.612 11.664 -6.933 1.00 92.06 109 ILE A CA 1
ATOM 865 C C . ILE A 1 109 ? 1.366 10.894 -8.023 1.00 92.06 109 ILE A C 1
ATOM 867 O O . ILE A 1 109 ? 0.754 10.126 -8.758 1.00 92.06 109 ILE A O 1
ATOM 871 N N . SER A 1 110 ? 2.690 11.050 -8.111 1.00 92.06 110 SER A N 1
ATOM 872 C CA . SER A 1 110 ? 3.507 10.361 -9.118 1.00 92.06 110 SER A CA 1
ATOM 873 C C . SER A 1 110 ? 3.429 8.836 -8.984 1.00 92.06 110 SER A C 1
ATOM 875 O O . SER A 1 110 ? 3.137 8.135 -9.953 1.00 92.06 110 SER A O 1
ATOM 877 N N . ASN A 1 111 ? 3.613 8.306 -7.772 1.00 91.44 111 ASN A N 1
ATOM 878 C CA . ASN A 1 111 ? 3.559 6.869 -7.508 1.00 91.44 111 ASN A CA 1
ATOM 879 C C . ASN A 1 111 ? 2.150 6.311 -7.761 1.00 91.44 111 ASN A C 1
ATOM 881 O O . ASN A 1 111 ? 2.018 5.245 -8.365 1.00 91.44 111 ASN A O 1
ATOM 885 N N . ALA A 1 112 ? 1.104 7.046 -7.369 1.00 92.00 112 ALA A N 1
ATOM 886 C CA . ALA A 1 112 ? -0.279 6.671 -7.647 1.00 92.00 112 ALA A CA 1
ATOM 887 C C . ALA A 1 112 ? -0.556 6.610 -9.155 1.00 92.00 112 ALA A C 1
ATOM 889 O O . ALA A 1 112 ? -1.079 5.608 -9.632 1.00 92.00 112 ALA A O 1
ATOM 890 N N . LEU A 1 113 ? -0.156 7.626 -9.927 1.00 92.25 113 LEU A N 1
ATOM 891 C CA . LEU A 1 113 ? -0.331 7.633 -11.383 1.00 92.25 113 LEU A CA 1
ATOM 892 C C . LEU A 1 113 ? 0.404 6.465 -12.052 1.00 92.25 113 LEU A C 1
ATOM 894 O O . LEU A 1 113 ? -0.177 5.788 -12.900 1.00 92.25 113 LEU A O 1
ATOM 898 N N . ASN A 1 114 ? 1.640 6.183 -11.630 1.00 91.31 114 ASN A N 1
ATOM 899 C CA . ASN A 1 114 ? 2.410 5.043 -12.131 1.00 91.31 114 ASN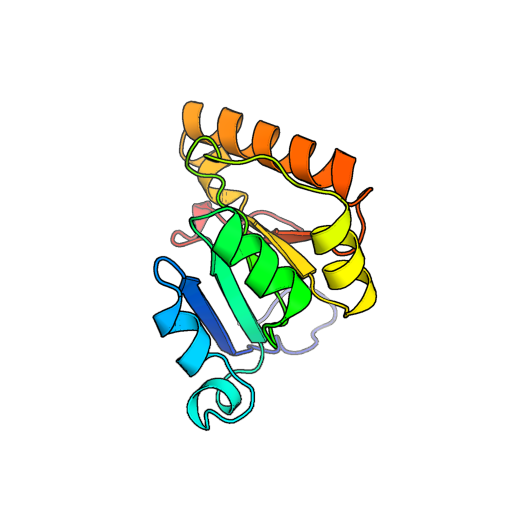 A CA 1
ATOM 900 C C . ASN A 1 114 ? 1.701 3.711 -11.853 1.00 91.31 114 ASN A C 1
ATOM 902 O O . ASN A 1 114 ? 1.640 2.854 -12.733 1.00 91.31 114 ASN A O 1
ATOM 906 N N . LEU A 1 115 ? 1.133 3.531 -10.655 1.00 91.88 115 LEU A N 1
ATOM 907 C CA . LEU A 1 115 ? 0.344 2.340 -10.346 1.00 91.88 115 LEU A CA 1
ATOM 908 C C . LEU A 1 115 ? -0.907 2.271 -11.230 1.00 91.88 115 LEU A C 1
ATOM 910 O O . LEU A 1 115 ? -1.148 1.244 -11.860 1.00 91.88 115 LEU A O 1
ATOM 914 N N . MET A 1 116 ? -1.671 3.364 -11.318 1.00 93.00 116 MET A N 1
ATOM 915 C CA . MET A 1 116 ? -2.935 3.430 -12.060 1.00 93.00 116 MET A CA 1
ATOM 916 C C . MET A 1 116 ? -2.765 3.102 -13.546 1.00 93.00 116 MET A C 1
ATOM 918 O O . MET A 1 116 ? -3.604 2.409 -14.121 1.00 93.00 116 MET A O 1
ATOM 922 N N . GLN A 1 117 ? -1.662 3.531 -14.164 1.00 92.12 117 GLN A N 1
ATOM 923 C CA . GLN A 1 117 ? -1.333 3.184 -15.552 1.00 92.12 117 GLN A CA 1
ATOM 924 C C . GLN A 1 117 ? -1.106 1.679 -15.756 1.00 92.12 117 GLN A C 1
ATOM 926 O O . GLN A 1 117 ? -1.376 1.145 -16.837 1.00 92.12 117 GLN A O 1
ATOM 931 N N . VAL A 1 118 ? -0.606 0.986 -14.732 1.00 92.38 118 VAL A N 1
ATOM 932 C CA . VAL A 1 118 ? -0.258 -0.436 -14.802 1.00 92.38 118 VAL A CA 1
ATOM 933 C C . VAL A 1 118 ? -1.433 -1.323 -14.392 1.00 92.38 118 VAL A C 1
ATOM 935 O O . VAL A 1 118 ? -1.753 -2.257 -15.125 1.00 92.38 118 VAL A O 1
ATOM 938 N N . CYS A 1 119 ? -2.113 -1.013 -13.283 1.00 91.44 119 CYS A N 1
ATOM 939 C CA . CYS A 1 119 ? -3.274 -1.769 -12.798 1.00 91.44 119 CYS A CA 1
ATOM 940 C C . CYS A 1 119 ? -4.581 -1.426 -13.533 1.00 91.44 119 CYS A C 1
ATOM 942 O O . CYS A 1 119 ? -5.578 -2.131 -13.373 1.00 91.44 119 CYS A O 1
ATOM 944 N N . LYS A 1 120 ? -4.601 -0.344 -14.328 1.00 91.56 120 LYS A N 1
ATOM 945 C CA . LYS A 1 120 ? -5.798 0.189 -15.005 1.00 91.56 120 LYS A CA 1
ATOM 946 C C . LYS A 1 120 ? -6.961 0.471 -14.039 1.00 91.56 120 LYS A C 1
ATOM 948 O O . LYS A 1 120 ? -8.121 0.286 -14.394 1.00 91.56 120 LYS A O 1
ATOM 953 N N . GLY A 1 121 ? -6.641 0.873 -12.808 1.00 87.38 121 GLY A N 1
ATOM 954 C CA . GLY A 1 121 ? -7.615 1.171 -11.754 1.00 87.38 121 GLY A CA 1
ATOM 955 C C . GLY A 1 121 ? -8.280 -0.044 -11.106 1.00 87.38 121 GLY A C 1
ATOM 956 O O . GLY A 1 121 ? -9.226 0.126 -10.343 1.00 87.38 121 GLY A O 1
ATOM 957 N N . LYS A 1 122 ? -7.809 -1.266 -11.376 1.00 93.00 122 LYS A N 1
ATOM 958 C CA . LYS A 1 122 ? -8.343 -2.474 -10.736 1.00 93.00 122 LYS A CA 1
ATOM 959 C C . LYS A 1 122 ? -7.767 -2.655 -9.332 1.00 93.00 122 LYS A C 1
ATOM 961 O O . LYS A 1 122 ? -6.558 -2.530 -9.145 1.00 93.00 122 LYS A O 1
ATOM 966 N N . ASN A 1 123 ? -8.636 -2.996 -8.381 1.00 92.69 123 ASN A N 1
ATOM 967 C CA . ASN A 1 123 ? -8.305 -3.348 -6.996 1.00 92.69 123 ASN A CA 1
ATOM 968 C C . ASN A 1 123 ? -7.432 -2.307 -6.272 1.00 92.69 123 ASN A C 1
ATOM 970 O O . ASN A 1 123 ? -6.568 -2.671 -5.483 1.00 92.69 123 ASN A O 1
ATOM 974 N N . VAL A 1 124 ? -7.632 -1.012 -6.535 1.00 94.88 124 VAL A N 1
ATOM 975 C CA . VAL A 1 124 ? -6.923 0.066 -5.828 1.00 94.88 124 VAL A CA 1
ATOM 976 C C . VAL A 1 124 ? -7.819 0.644 -4.738 1.00 94.88 124 VAL A C 1
ATOM 978 O O . VAL A 1 124 ? -8.969 0.992 -4.995 1.00 94.88 124 VAL A O 1
ATOM 981 N N . ILE A 1 125 ? -7.282 0.765 -3.528 1.00 94.38 125 ILE A N 1
ATOM 982 C CA . ILE A 1 125 ? -7.963 1.300 -2.350 1.00 94.38 125 ILE A CA 1
ATOM 983 C C . ILE A 1 125 ? -7.214 2.544 -1.892 1.00 94.38 125 ILE A C 1
ATOM 985 O O . ILE A 1 125 ? -5.990 2.535 -1.777 1.00 94.38 125 ILE A O 1
ATOM 989 N N . LEU A 1 126 ? -7.954 3.611 -1.606 1.00 92.69 126 LEU A N 1
ATOM 990 C CA . LEU A 1 126 ? -7.407 4.821 -1.011 1.00 92.69 126 LEU A CA 1
ATOM 991 C C . LEU A 1 126 ? -7.665 4.803 0.498 1.00 92.69 126 LEU A C 1
ATOM 993 O O . LEU A 1 126 ? -8.795 4.581 0.931 1.00 92.69 126 LEU A O 1
ATOM 997 N N . SER A 1 127 ? -6.636 5.061 1.300 1.00 92.19 127 SER A N 1
ATOM 998 C CA . SER A 1 127 ? -6.757 5.131 2.754 1.00 92.19 127 SER A CA 1
ATOM 999 C C . SER A 1 127 ? -5.991 6.315 3.333 1.00 92.19 127 SER A C 1
ATOM 1001 O O . SER A 1 127 ? -5.100 6.891 2.708 1.00 92.19 127 SER A O 1
ATOM 1003 N N . SER A 1 128 ? -6.370 6.729 4.540 1.00 90.31 128 SER A N 1
ATOM 1004 C CA . SER A 1 128 ? -5.734 7.862 5.205 1.00 90.31 128 SER A CA 1
ATOM 1005 C C . SER A 1 128 ? -4.471 7.452 5.953 1.00 90.31 128 SER A C 1
ATOM 1007 O O . SER A 1 128 ? -3.494 8.185 5.897 1.00 90.31 128 SER A O 1
ATOM 1009 N N . ALA A 1 129 ? -4.460 6.314 6.655 1.00 89.12 129 ALA A N 1
ATOM 1010 C CA . ALA A 1 129 ? -3.460 6.018 7.694 1.00 89.12 129 ALA A CA 1
ATOM 1011 C C . ALA A 1 129 ? -3.225 7.224 8.634 1.00 89.12 129 ALA A C 1
ATOM 1013 O O . ALA A 1 129 ? -2.094 7.555 8.982 1.00 89.12 129 ALA A O 1
ATOM 1014 N N . ALA A 1 130 ? -4.308 7.935 8.965 1.00 89.44 130 ALA A N 1
ATOM 1015 C CA . ALA A 1 130 ? -4.269 9.146 9.771 1.00 89.44 130 ALA A CA 1
ATOM 1016 C C . ALA A 1 130 ? -3.794 8.840 11.199 1.00 89.44 130 ALA A C 1
ATOM 1018 O O . ALA A 1 130 ? -4.407 8.038 11.899 1.00 89.44 130 ALA A O 1
ATOM 1019 N N . GLU A 1 131 ? -2.744 9.530 11.641 1.00 88.56 131 GLU A N 1
ATOM 1020 C CA . GLU A 1 131 ? -2.281 9.494 13.040 1.00 88.56 131 GLU A CA 1
ATOM 1021 C C . GLU A 1 131 ? -2.906 10.631 13.855 1.00 88.56 131 GLU A C 1
ATOM 1023 O O . GLU A 1 131 ? -3.042 10.546 15.074 1.00 88.56 131 GLU A O 1
ATOM 1028 N N . ARG A 1 132 ? -3.295 11.713 13.169 1.00 89.81 132 ARG A N 1
ATOM 1029 C CA . ARG A 1 132 ? -3.920 12.894 13.768 1.00 89.81 132 ARG A CA 1
ATOM 1030 C C . ARG A 1 132 ? -5.373 13.033 13.311 1.00 89.81 132 ARG A C 1
ATOM 1032 O O . ARG A 1 132 ? -5.657 12.803 12.135 1.00 89.81 132 ARG A O 1
ATOM 1039 N N . PRO A 1 133 ? -6.290 13.512 14.175 1.00 88.62 133 PRO A N 1
ATOM 1040 C CA . PRO A 1 133 ? -7.701 13.692 13.812 1.00 88.62 133 PRO A CA 1
ATOM 1041 C C . PRO A 1 133 ? -7.916 14.556 12.560 1.00 88.62 133 PRO A C 1
ATOM 1043 O O . PRO A 1 133 ? -8.805 14.292 11.758 1.00 88.62 133 PRO A O 1
ATOM 1046 N N . LEU A 1 134 ? -7.053 15.556 12.354 1.00 89.19 134 LEU A N 1
ATOM 1047 C CA . LEU A 1 134 ? -7.122 16.495 11.230 1.00 89.19 134 LEU A CA 1
ATOM 1048 C C . LEU A 1 134 ? -6.604 15.924 9.898 1.00 89.19 134 LEU A C 1
ATOM 1050 O O . LEU A 1 134 ? -6.598 16.637 8.894 1.00 89.19 134 LEU A O 1
ATOM 1054 N N . GLU A 1 135 ? -6.161 14.666 9.856 1.00 89.38 135 GLU A N 1
ATOM 1055 C CA . GLU A 1 135 ? -5.698 13.987 8.634 1.00 89.38 135 GLU A CA 1
ATOM 1056 C C . GLU A 1 135 ? -6.828 13.181 7.954 1.00 89.38 135 GLU A C 1
ATOM 1058 O O . GLU A 1 135 ? -6.745 12.849 6.769 1.00 89.38 135 GLU A O 1
AT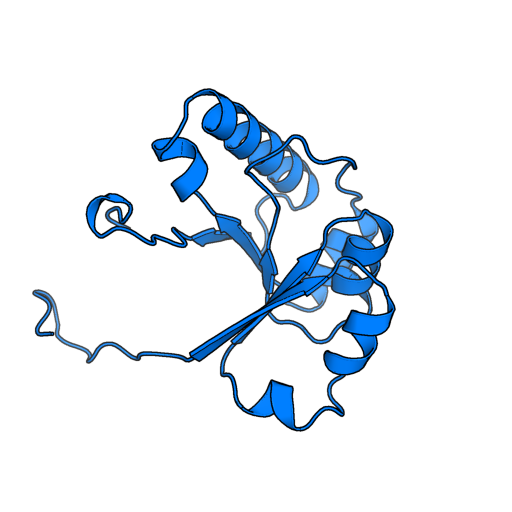OM 1063 N N . ILE A 1 136 ? -7.935 12.929 8.661 1.00 90.94 136 ILE A N 1
ATOM 1064 C CA . ILE A 1 136 ? -9.121 12.258 8.110 1.00 90.94 136 ILE A CA 1
ATOM 1065 C C . ILE A 1 136 ? -9.897 13.229 7.206 1.00 90.94 136 ILE A C 1
ATOM 1067 O O . ILE A 1 136 ? -9.987 14.429 7.477 1.00 90.94 136 ILE A O 1
ATOM 1071 N N . ARG A 1 137 ? -10.431 12.726 6.093 1.00 90.81 137 ARG A N 1
ATOM 1072 C CA . ARG A 1 137 ? -11.274 13.473 5.149 1.00 90.81 137 ARG A CA 1
ATOM 1073 C C . ARG A 1 137 ? -12.616 12.766 4.978 1.00 90.81 137 ARG A C 1
ATOM 1075 O O . ARG A 1 137 ? -12.749 11.603 5.354 1.00 90.81 137 ARG A O 1
ATOM 1082 N N . GLY A 1 138 ? -13.603 13.496 4.458 1.00 89.44 138 GLY A N 1
ATOM 1083 C CA . GLY A 1 138 ? -14.872 12.894 4.059 1.00 89.44 138 GLY A CA 1
ATOM 1084 C C . GLY A 1 138 ? -14.645 11.846 2.961 1.00 89.44 138 GLY A C 1
ATOM 1085 O O . GLY A 1 138 ? -13.729 12.044 2.156 1.00 89.44 138 GLY A O 1
ATOM 1086 N N . PRO A 1 139 ? -15.406 10.738 2.968 1.00 85.00 139 PRO A N 1
ATOM 1087 C CA . PRO A 1 139 ? -15.408 9.776 1.872 1.00 85.00 139 PRO A CA 1
ATOM 1088 C C . PRO A 1 139 ? -15.971 10.381 0.580 1.00 85.00 139 PRO A C 1
ATOM 1090 O O . PRO A 1 139 ? -16.828 11.291 0.674 1.00 85.00 139 PRO A O 1
#

Secondary structure (DSSP, 8-state):
---SSS-PPP----EEEEEESSTTHHHHTSTT-TTGGGSSEEEEEE-SHHHHHHHHHT---SEEEEP-SS--SSPPPHHHHHHHHHTTPEEEEE-HHHHH-HHHHHHHHHHHHHHHHHHTTTTEEEE---SSGGG----

Radius of gyration: 15.94 Å; chains: 1; bounding box: 44×41×34 Å

pLDDT: mean 86.9, std 10.25, range [41.0, 95.69]

Foldseek 3Di:
DADPDPDDDDDDFFEDEEEPPDVVVLVCQAPPHPVRVVGPFYEYEYLDPVVLLCCLAPGPGQEYEYDQQDARPDADDQPSLVSSLVVNHAYEQACLLLVVDVVSVVSSVVSVVRVCVRNVPGRYHYHHPDPDPVSDDDD

Organism: Neovison vison (NCBI:txid452646)